Protein AF-A0A9N9HU18-F1 (afdb_monomer_lite)

Foldseek 3Di:
DPPFDFFDDDDVVVVVVVVLCVVLVADAEEDEAQELVRLVVQLLVCLVLLAHHHYDYDLVSLLSQLPVVDDCVVPVSSVVSVVVVVVSRRVCRRVSVNTPVSSSVSVVVVCVVPVDYDDDDDDDDDDPPVVVVVD

InterPro domains:
  IPR000771 Fructose-bisphosphate aldolase, class-II [PF01116] (13-135)
  IPR006411 Fructose-bisphosphate aldolase, class II, yeast/E. coli subtype [PTHR30559] (6-135)
  IPR013785 Aldolase-type TIM barrel [G3DSA:3.20.20.70] (3-135)

Sequence (135 aa):
NFKKSTGVITGDNVRKLFQYAHEHSFAIPAVNVSSSSTINAALEAARDIKAPLIIQLSQGGSQFYAGKGLSNEGQRASIIGAISAAHHVRHVAKEYGMYFDGMLEADEEYFVQHGEPFVQLDLSEESKDENIAIC

Secondary structure (DSSP, 8-state):
-----BS---THHHHHHHHHHHHTT----EEE--SHHHHHHHHHHHHHTT---EEE--HHHHHHHH-TTS--GGGHHHHHHHHHHHHHHHHHTTTTT-BHHHHHHHHHHHHHHHSS--------SS-HHHHHHH-

Organism: NCBI:txid144679

pLDDT: mean 74.67, std 19.62, range [28.94, 97.62]

Radius of gyration: 16.85 Å; chains: 1; bounding box: 27×47×41 Å

Structure (mmCIF, N/CA/C/O backbone):
data_AF-A0A9N9HU18-F1
#
_entry.id   AF-A0A9N9HU18-F1
#
loop_
_atom_site.group_PDB
_atom_site.id
_atom_site.type_symbol
_atom_site.label_atom_id
_atom_site.label_alt_id
_atom_site.label_comp_id
_atom_site.label_asym_id
_atom_site.label_entity_id
_atom_site.label_seq_id
_atom_site.pdbx_PDB_ins_code
_atom_site.Cartn_x
_atom_site.Cartn_y
_atom_site.Cartn_z
_atom_site.occupancy
_atom_site.B_iso_or_equiv
_atom_site.auth_seq_id
_atom_site.auth_comp_id
_atom_site.auth_asym_id
_atom_site.auth_atom_id
_atom_site.pdbx_PDB_model_num
ATOM 1 N N . ASN A 1 1 ? -14.293 -19.500 -8.996 1.00 30.75 1 ASN A N 1
ATOM 2 C CA . ASN A 1 1 ? -14.427 -18.410 -9.989 1.00 30.75 1 ASN A CA 1
ATOM 3 C C . ASN A 1 1 ? -14.214 -17.064 -9.326 1.00 30.75 1 ASN A C 1
ATOM 5 O O . ASN A 1 1 ? -15.166 -16.425 -8.884 1.00 30.75 1 ASN A O 1
ATOM 9 N N . PHE A 1 2 ? -12.951 -16.665 -9.204 1.00 45.00 2 PHE A N 1
ATOM 10 C CA . PHE A 1 2 ? -12.583 -15.309 -8.831 1.00 45.00 2 PHE A CA 1
ATOM 11 C C . PHE A 1 2 ? -13.030 -14.363 -9.951 1.00 45.00 2 PHE A C 1
ATOM 13 O O . PHE A 1 2 ? -12.846 -14.628 -11.136 1.00 45.00 2 PHE A O 1
ATOM 20 N N . LYS A 1 3 ? -13.741 -13.296 -9.593 1.00 40.78 3 LYS A N 1
ATOM 21 C CA . LYS A 1 3 ? -14.153 -12.277 -10.554 1.00 40.78 3 LYS A CA 1
ATOM 22 C C . LYS A 1 3 ? -12.969 -11.331 -10.695 1.00 40.78 3 LYS A C 1
ATOM 24 O O . LYS A 1 3 ? -12.848 -10.460 -9.845 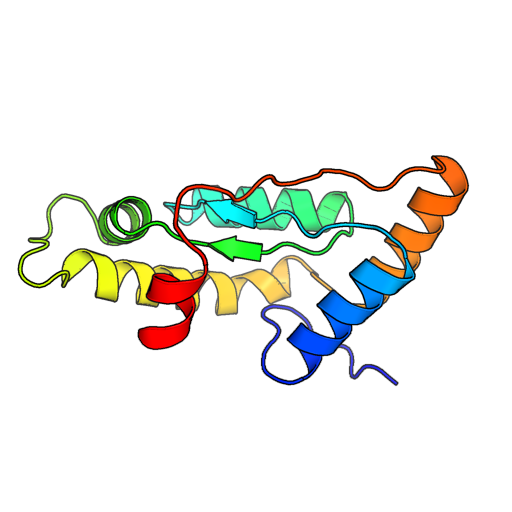1.00 40.78 3 LYS A O 1
ATOM 29 N N . LYS A 1 4 ? -12.126 -11.550 -11.712 1.00 50.06 4 LYS A N 1
ATOM 30 C CA . LYS A 1 4 ? -10.980 -10.737 -12.170 1.00 50.06 4 LYS A CA 1
ATOM 31 C C . LYS A 1 4 ? -11.013 -9.294 -11.630 1.00 50.06 4 LYS A C 1
ATOM 33 O O . LYS A 1 4 ? -11.525 -8.387 -12.286 1.00 50.06 4 LYS A O 1
ATOM 38 N N . SER A 1 5 ? -10.557 -9.088 -10.393 1.00 53.56 5 SER A N 1
ATOM 39 C CA . SER A 1 5 ? -10.641 -7.794 -9.714 1.00 53.56 5 SER A CA 1
ATOM 40 C C . SER A 1 5 ? -9.281 -7.132 -9.805 1.00 53.56 5 SER A C 1
ATOM 42 O O . SER A 1 5 ? -8.349 -7.546 -9.123 1.00 53.56 5 SER A O 1
ATOM 44 N N . THR A 1 6 ? -9.164 -6.143 -10.686 1.00 63.78 6 THR A N 1
ATOM 45 C CA . THR A 1 6 ? -7.956 -5.333 -10.823 1.00 63.78 6 THR A CA 1
ATOM 46 C C . THR A 1 6 ? -7.922 -4.213 -9.797 1.00 63.78 6 THR A C 1
ATOM 48 O O . THR A 1 6 ? -8.928 -3.537 -9.548 1.00 63.78 6 THR A O 1
ATOM 51 N N . GLY A 1 7 ? -6.734 -3.978 -9.244 1.00 75.06 7 GLY A N 1
ATOM 52 C CA . GLY A 1 7 ? -6.482 -2.908 -8.285 1.00 75.06 7 GLY A CA 1
ATOM 53 C C . GLY A 1 7 ? -6.844 -3.285 -6.847 1.00 75.06 7 GLY A C 1
ATOM 54 O O . GLY A 1 7 ? -6.646 -4.416 -6.419 1.00 75.06 7 GLY A O 1
ATOM 55 N N . VAL A 1 8 ? -7.335 -2.312 -6.073 1.00 79.00 8 VAL A N 1
ATOM 56 C CA . VAL A 1 8 ? -7.563 -2.485 -4.629 1.00 79.00 8 VAL A CA 1
ATOM 57 C C . VAL A 1 8 ? -8.644 -3.532 -4.358 1.00 79.00 8 VAL A C 1
ATOM 59 O O . VAL A 1 8 ? -9.797 -3.363 -4.761 1.00 79.00 8 VAL A O 1
ATOM 62 N N . ILE A 1 9 ? -8.272 -4.581 -3.624 1.00 79.38 9 ILE A N 1
ATOM 63 C CA . ILE A 1 9 ? -9.192 -5.616 -3.150 1.00 79.38 9 ILE A CA 1
ATOM 64 C C . ILE A 1 9 ? -9.844 -5.206 -1.824 1.00 79.38 9 ILE A C 1
ATOM 66 O O . ILE A 1 9 ? -9.232 -4.551 -0.984 1.00 79.38 9 ILE A O 1
ATOM 70 N N . THR A 1 10 ? -11.105 -5.590 -1.633 1.00 73.75 10 THR A N 1
ATOM 71 C CA . THR A 1 10 ? -11.881 -5.301 -0.420 1.00 73.75 10 THR A CA 1
ATOM 72 C C . THR A 1 10 ? -12.784 -6.483 -0.055 1.00 73.75 10 THR A C 1
ATOM 74 O O . THR A 1 10 ? -13.007 -7.387 -0.867 1.00 73.75 10 THR A O 1
ATOM 77 N N . GLY A 1 11 ? -13.307 -6.484 1.175 1.00 76.19 11 GLY A N 1
ATOM 78 C CA . GLY A 1 11 ? -14.278 -7.479 1.642 1.00 76.19 11 GLY A CA 1
ATOM 79 C C . GLY A 1 11 ? -13.740 -8.911 1.593 1.00 76.19 11 GLY A C 1
ATOM 80 O O . GLY A 1 11 ? -12.603 -9.174 1.981 1.00 76.19 11 GLY A O 1
ATOM 81 N N . ASP A 1 12 ? -14.551 -9.842 1.089 1.00 76.62 12 ASP A N 1
ATOM 82 C CA . ASP A 1 12 ? -14.220 -11.274 1.080 1.00 76.62 12 ASP A CA 1
ATOM 83 C C . ASP A 1 12 ? -13.000 -11.628 0.226 1.00 76.62 12 ASP A C 1
ATOM 85 O O . ASP A 1 12 ? -12.360 -12.648 0.470 1.00 76.62 12 ASP A O 1
ATOM 89 N N . ASN A 1 13 ? -12.632 -10.791 -0.748 1.00 71.00 13 ASN A N 1
ATOM 90 C CA . ASN A 1 13 ? -11.438 -11.033 -1.558 1.00 71.00 13 ASN A CA 1
ATOM 91 C C . ASN A 1 13 ? -10.144 -10.908 -0.737 1.00 71.00 13 ASN A C 1
ATOM 93 O O . ASN A 1 13 ? -9.181 -11.602 -1.039 1.00 71.00 13 ASN A O 1
ATOM 97 N N . VAL A 1 14 ? -10.135 -10.103 0.334 1.00 76.31 14 VAL A N 1
ATOM 98 C CA . VAL A 1 14 ? -8.994 -10.021 1.264 1.00 76.31 14 VAL A CA 1
ATOM 99 C C . VAL A 1 14 ? -8.824 -11.337 2.021 1.00 76.31 14 VAL A C 1
ATOM 101 O O . VAL A 1 14 ? -7.724 -11.875 2.096 1.00 76.31 14 VAL A O 1
ATOM 104 N N . ARG A 1 15 ? -9.926 -11.904 2.530 1.00 77.94 15 ARG A N 1
ATOM 105 C CA . ARG A 1 15 ? -9.899 -13.197 3.233 1.00 77.94 15 ARG A CA 1
ATOM 106 C C . AR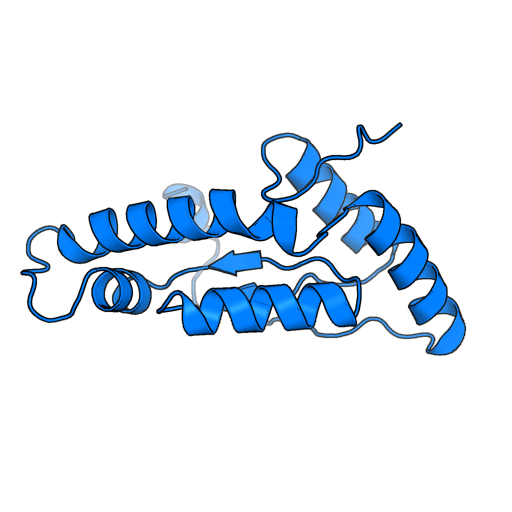G A 1 15 ? -9.429 -14.323 2.321 1.00 77.94 15 ARG A C 1
ATOM 108 O O . ARG A 1 15 ? -8.618 -15.135 2.741 1.00 77.94 15 ARG A O 1
ATOM 115 N N . LYS A 1 16 ? -9.902 -14.341 1.071 1.00 80.50 16 LYS A N 1
ATOM 116 C CA . LYS A 1 16 ? -9.473 -15.333 0.076 1.00 80.50 16 LYS A CA 1
ATOM 117 C C . LYS A 1 16 ? -7.985 -15.228 -0.243 1.00 80.50 16 LYS A C 1
ATOM 119 O O . LYS A 1 16 ? -7.343 -16.261 -0.355 1.00 80.50 16 LYS A O 1
ATOM 124 N N . LEU A 1 17 ? -7.442 -14.012 -0.357 1.00 80.69 17 LEU A N 1
ATOM 125 C CA . LEU A 1 17 ? -6.003 -13.806 -0.538 1.00 80.69 17 LEU A CA 1
ATOM 126 C C . LEU A 1 17 ? -5.208 -14.387 0.639 1.00 80.69 17 LEU A C 1
ATOM 128 O O . LEU A 1 17 ? -4.274 -15.146 0.416 1.00 80.69 17 LEU A O 1
ATOM 132 N N . PHE A 1 18 ? -5.597 -14.083 1.880 1.00 84.88 18 PHE A N 1
ATOM 133 C CA . PHE A 1 18 ? -4.909 -14.633 3.052 1.00 84.88 18 PHE A CA 1
ATOM 134 C C . PHE A 1 18 ? -5.041 -16.150 3.168 1.00 84.88 18 PHE A C 1
ATOM 136 O O . PHE A 1 18 ? -4.085 -16.820 3.544 1.00 84.88 18 PHE A O 1
ATOM 143 N N . GLN A 1 19 ? -6.205 -16.698 2.824 1.00 86.31 19 GLN A N 1
ATOM 144 C CA . GLN A 1 19 ? -6.406 -18.140 2.813 1.00 86.31 19 GLN A CA 1
ATOM 145 C C . GLN A 1 19 ? -5.529 -18.820 1.756 1.00 86.31 19 GLN A C 1
ATOM 147 O O . GLN A 1 19 ? -4.865 -19.801 2.069 1.00 86.31 19 GLN A O 1
ATOM 152 N N . TYR A 1 20 ? -5.467 -18.267 0.544 1.00 81.50 20 TYR A N 1
ATOM 153 C CA . TYR A 1 20 ? -4.595 -18.780 -0.508 1.00 81.50 20 TYR A CA 1
ATOM 154 C C . TYR A 1 20 ? -3.117 -18.713 -0.100 1.00 81.50 20 TYR A C 1
ATOM 156 O O . TYR A 1 20 ? -2.397 -19.693 -0.277 1.00 81.50 20 TYR A O 1
ATOM 164 N N . ALA A 1 21 ? -2.690 -17.600 0.510 1.00 84.75 21 ALA A N 1
ATOM 165 C CA . ALA A 1 21 ? -1.338 -17.428 1.041 1.00 84.75 21 ALA A CA 1
ATOM 166 C C . ALA A 1 21 ? -0.988 -18.486 2.095 1.00 84.75 21 ALA A C 1
ATOM 168 O O . ALA A 1 21 ? 0.079 -19.091 2.041 1.00 84.75 21 ALA A O 1
ATOM 169 N N . HIS A 1 22 ? -1.924 -18.785 2.997 1.00 84.50 22 HIS A N 1
ATOM 170 C CA . HIS A 1 22 ? -1.770 -19.856 3.976 1.00 84.50 22 HIS A CA 1
ATOM 171 C C . HIS A 1 22 ? -1.698 -21.248 3.323 1.00 84.50 22 HIS A C 1
ATOM 173 O O . HIS A 1 22 ? -0.844 -22.051 3.687 1.00 84.50 22 HIS A O 1
ATOM 179 N N . GLU A 1 23 ? -2.571 -21.545 2.355 1.00 86.25 23 GLU A N 1
ATOM 180 C CA . GLU A 1 23 ? -2.604 -22.834 1.643 1.00 86.25 23 GLU A CA 1
ATOM 181 C C . GLU A 1 23 ? -1.321 -23.096 0.835 1.00 86.25 23 GLU A C 1
ATOM 183 O O . GLU A 1 23 ? -0.842 -24.228 0.807 1.00 86.25 23 GLU A O 1
ATOM 188 N N . HIS A 1 24 ? -0.727 -22.051 0.252 1.00 83.44 24 HIS A N 1
ATOM 189 C CA . HIS A 1 24 ? 0.493 -22.128 -0.565 1.00 83.44 24 HIS A CA 1
ATOM 190 C C . HIS A 1 24 ? 1.759 -21.706 0.202 1.00 83.44 24 HIS A C 1
ATOM 192 O O . HIS A 1 24 ? 2.838 -21.598 -0.371 1.00 83.44 24 HIS A O 1
ATOM 198 N N . SER A 1 25 ? 1.642 -21.523 1.522 1.00 87.12 25 SER A N 1
ATOM 199 C CA . SER A 1 25 ? 2.742 -21.241 2.454 1.00 87.12 25 SER A CA 1
ATOM 200 C C . SER A 1 25 ? 3.566 -19.978 2.170 1.00 87.12 25 SER A C 1
ATOM 202 O O . SER A 1 25 ? 4.711 -19.912 2.604 1.00 87.12 25 SER A O 1
ATOM 204 N N . PHE A 1 26 ? 3.011 -18.955 1.516 1.00 81.44 26 PHE A N 1
ATOM 205 C CA . PHE A 1 26 ? 3.697 -17.673 1.304 1.00 81.44 26 PHE A CA 1
ATOM 206 C C . PHE A 1 26 ? 3.116 -16.543 2.158 1.00 81.44 26 PHE A C 1
ATOM 208 O O . PHE A 1 26 ? 2.008 -16.636 2.687 1.00 81.44 26 PHE A O 1
ATOM 215 N N . ALA A 1 27 ? 3.866 -15.446 2.285 1.00 85.62 27 ALA A N 1
ATOM 216 C CA . ALA A 1 27 ? 3.393 -14.229 2.933 1.00 85.62 27 ALA A CA 1
ATOM 217 C C . ALA A 1 27 ? 3.301 -13.064 1.946 1.00 85.62 27 ALA A C 1
ATOM 219 O O . ALA A 1 27 ? 3.940 -13.038 0.898 1.00 85.62 27 ALA A O 1
ATOM 220 N N . ILE A 1 28 ? 2.487 -12.073 2.302 1.00 86.12 28 ILE A N 1
ATOM 221 C CA . ILE A 1 28 ? 2.247 -10.898 1.467 1.00 86.12 28 ILE A CA 1
ATOM 222 C C . ILE A 1 28 ? 3.051 -9.732 2.051 1.00 86.12 28 ILE A C 1
ATOM 224 O O . ILE A 1 28 ? 2.807 -9.359 3.203 1.00 86.12 28 ILE A O 1
ATOM 228 N N . PRO A 1 29 ? 3.986 -9.128 1.298 1.00 88.12 29 PRO A N 1
ATOM 229 C CA . PRO A 1 29 ? 4.773 -8.009 1.795 1.00 88.12 29 PRO A CA 1
ATOM 230 C C . PRO A 1 29 ? 3.883 -6.800 2.105 1.00 88.12 29 PRO A C 1
ATOM 232 O O . PRO A 1 29 ? 3.020 -6.420 1.309 1.00 88.12 29 PRO A O 1
ATOM 235 N N . ALA A 1 30 ? 4.134 -6.165 3.252 1.00 90.12 30 ALA A N 1
ATOM 236 C CA . ALA A 1 30 ? 3.501 -4.916 3.660 1.00 90.12 30 ALA A CA 1
ATOM 237 C C . ALA A 1 30 ? 4.514 -3.766 3.607 1.00 90.12 30 ALA A C 1
ATOM 239 O O . ALA A 1 30 ? 5.454 -3.707 4.399 1.00 90.12 30 ALA A O 1
ATOM 240 N N . VAL A 1 31 ? 4.335 -2.845 2.658 1.00 91.94 31 VAL A N 1
ATOM 241 C CA . VAL A 1 31 ? 5.284 -1.756 2.395 1.00 91.94 31 VAL A CA 1
ATOM 242 C C . VAL A 1 31 ? 4.734 -0.439 2.927 1.00 91.94 31 VAL A C 1
ATOM 244 O O . VAL A 1 31 ? 3.660 0.017 2.526 1.00 91.94 31 VAL A O 1
ATOM 247 N N . ASN A 1 32 ? 5.506 0.193 3.816 1.00 93.88 32 ASN A N 1
ATOM 248 C CA . ASN A 1 32 ? 5.250 1.555 4.270 1.00 93.88 32 ASN A CA 1
ATOM 249 C C . ASN A 1 32 ? 5.539 2.556 3.144 1.00 93.88 32 ASN A C 1
ATOM 251 O O . ASN A 1 32 ? 6.661 2.624 2.643 1.00 93.88 32 ASN A O 1
ATOM 255 N N . VAL A 1 33 ? 4.551 3.378 2.795 1.00 93.12 33 VAL A N 1
ATOM 256 C CA . VAL A 1 33 ? 4.677 4.432 1.776 1.00 93.12 33 VAL A CA 1
ATOM 257 C C . VAL A 1 33 ? 4.433 5.820 2.365 1.00 93.12 33 VAL A C 1
ATOM 259 O O . VAL A 1 33 ? 3.771 5.983 3.391 1.00 93.12 33 VAL A O 1
ATOM 262 N N . SER A 1 34 ? 4.971 6.842 1.701 1.00 93.94 34 SER A N 1
ATOM 263 C CA . SER A 1 34 ? 4.866 8.242 2.143 1.00 93.94 34 SER A CA 1
ATOM 264 C C . SER A 1 34 ? 4.623 9.236 1.007 1.00 93.94 34 SER A C 1
ATOM 266 O O . SER A 1 34 ? 4.288 10.386 1.256 1.00 93.94 34 SER A O 1
ATOM 268 N N . SER A 1 35 ? 4.739 8.814 -0.250 1.00 97.00 35 SER A N 1
ATOM 269 C CA . SER A 1 35 ? 4.540 9.656 -1.431 1.00 97.00 35 SER A CA 1
ATOM 270 C C . SER A 1 35 ? 3.964 8.855 -2.597 1.00 97.00 35 SER A C 1
ATOM 272 O O . SER A 1 35 ? 4.045 7.622 -2.616 1.00 97.00 35 SER A O 1
ATOM 274 N N . SER A 1 36 ? 3.431 9.549 -3.602 1.00 96.44 36 SER A N 1
ATOM 275 C CA . SER A 1 36 ? 3.011 8.923 -4.861 1.00 96.44 36 SER A CA 1
ATOM 276 C C . SER A 1 36 ? 4.157 8.153 -5.523 1.00 96.44 36 SER A C 1
ATOM 278 O O . SER A 1 36 ? 3.939 7.059 -6.028 1.00 96.44 36 SER A O 1
ATOM 280 N N . SER A 1 37 ? 5.387 8.669 -5.442 1.00 97.62 37 SER A N 1
ATOM 281 C CA . SER A 1 37 ? 6.589 8.000 -5.956 1.00 97.62 37 SER A CA 1
ATOM 282 C C . SER A 1 37 ? 6.829 6.646 -5.278 1.00 97.62 37 SER A C 1
ATOM 284 O O . SER A 1 37 ? 6.953 5.628 -5.952 1.00 97.62 37 SER A O 1
ATOM 286 N N . THR A 1 38 ? 6.792 6.598 -3.941 1.00 96.25 38 THR A N 1
ATOM 287 C CA . THR A 1 38 ? 6.966 5.338 -3.192 1.00 96.25 38 THR A CA 1
ATOM 288 C C . THR A 1 38 ? 5.818 4.349 -3.410 1.00 96.25 38 THR A C 1
ATOM 290 O O . THR A 1 38 ? 6.056 3.147 -3.421 1.00 96.25 38 THR A O 1
ATOM 293 N N . ILE A 1 39 ? 4.586 4.835 -3.620 1.00 93.75 39 ILE A N 1
ATOM 294 C CA . ILE A 1 39 ? 3.447 3.980 -3.990 1.00 93.75 39 ILE A CA 1
ATOM 295 C C . ILE A 1 39 ? 3.690 3.350 -5.357 1.00 93.75 39 ILE A C 1
ATOM 297 O O . ILE A 1 39 ? 3.578 2.139 -5.508 1.00 93.75 39 ILE A O 1
ATOM 301 N N . ASN A 1 40 ? 4.037 4.174 -6.342 1.00 94.69 40 ASN A N 1
ATOM 302 C CA . ASN A 1 40 ? 4.263 3.739 -7.711 1.00 94.69 40 ASN A CA 1
ATOM 303 C C . ASN A 1 40 ? 5.403 2.720 -7.794 1.00 94.69 40 ASN A C 1
ATOM 305 O O . ASN A 1 40 ? 5.249 1.708 -8.465 1.00 94.69 40 ASN A O 1
ATOM 309 N N . ALA A 1 41 ? 6.498 2.946 -7.062 1.00 95.31 41 ALA A N 1
ATOM 310 C CA . ALA A 1 41 ? 7.617 2.011 -6.987 1.00 95.31 41 ALA A CA 1
ATOM 311 C C . ALA A 1 41 ? 7.207 0.658 -6.382 1.00 95.31 41 ALA A C 1
ATOM 313 O O . ALA A 1 41 ? 7.592 -0.389 -6.894 1.00 95.31 41 ALA A O 1
ATOM 314 N N . ALA A 1 42 ? 6.398 0.665 -5.318 1.00 92.44 42 ALA A N 1
ATOM 315 C CA . ALA A 1 42 ? 5.912 -0.569 -4.710 1.00 92.44 42 ALA A CA 1
ATOM 316 C C . ALA A 1 42 ? 4.972 -1.337 -5.660 1.00 92.44 42 ALA A C 1
ATOM 318 O O . ALA A 1 42 ? 5.123 -2.545 -5.828 1.00 92.44 42 ALA A O 1
ATOM 319 N N . LEU A 1 43 ? 4.043 -0.637 -6.323 1.00 88.12 43 LEU A N 1
ATOM 320 C CA . LEU A 1 43 ? 3.134 -1.235 -7.309 1.00 88.12 43 LEU A CA 1
ATOM 321 C C . LEU A 1 43 ? 3.880 -1.784 -8.532 1.00 88.12 43 LEU A C 1
ATOM 323 O O . LEU A 1 43 ? 3.527 -2.846 -9.036 1.00 88.12 43 LEU A O 1
ATOM 327 N N . GLU A 1 44 ? 4.909 -1.078 -8.998 1.00 90.81 44 GLU A N 1
ATOM 328 C CA . GLU A 1 44 ? 5.783 -1.523 -10.083 1.00 90.81 44 GLU A CA 1
ATOM 329 C C . GLU A 1 44 ? 6.525 -2.806 -9.717 1.00 90.81 44 GLU A C 1
ATOM 331 O O . GLU A 1 44 ? 6.440 -3.785 -10.454 1.00 90.81 44 GLU A O 1
ATOM 336 N N . ALA A 1 45 ? 7.168 -2.837 -8.548 1.00 90.12 45 ALA A N 1
ATOM 337 C CA . ALA A 1 45 ? 7.862 -4.028 -8.076 1.00 90.12 45 ALA A CA 1
ATOM 338 C C . ALA A 1 45 ? 6.908 -5.227 -7.979 1.00 90.12 45 ALA A C 1
ATOM 340 O O . ALA A 1 45 ? 7.223 -6.303 -8.477 1.00 90.12 45 ALA A O 1
ATOM 341 N N . ALA A 1 46 ? 5.718 -5.026 -7.403 1.00 86.44 46 ALA A N 1
ATOM 342 C CA . ALA A 1 46 ? 4.711 -6.072 -7.253 1.00 86.44 46 ALA A CA 1
ATOM 343 C C . ALA A 1 46 ? 4.158 -6.577 -8.599 1.00 86.44 46 ALA A C 1
ATOM 345 O O . ALA A 1 46 ? 3.906 -7.772 -8.753 1.00 86.44 46 ALA A O 1
ATOM 346 N N . ARG A 1 47 ? 4.003 -5.688 -9.591 1.00 84.88 47 ARG A N 1
ATOM 347 C CA . ARG A 1 47 ? 3.665 -6.059 -10.973 1.00 84.88 47 ARG A CA 1
ATOM 348 C C . ARG A 1 47 ? 4.754 -6.937 -11.583 1.00 84.88 47 ARG A C 1
ATOM 350 O O . ARG A 1 47 ? 4.431 -7.971 -12.160 1.00 84.88 47 ARG A O 1
ATOM 357 N N . ASP A 1 48 ? 6.012 -6.522 -11.478 1.00 85.56 48 ASP A N 1
ATOM 358 C CA . ASP A 1 48 ? 7.132 -7.177 -12.162 1.00 85.56 48 ASP A CA 1
ATOM 359 C C . ASP A 1 48 ? 7.376 -8.594 -11.640 1.00 85.56 48 ASP A C 1
ATOM 361 O O . ASP A 1 48 ? 7.641 -9.503 -12.425 1.00 85.56 48 ASP A O 1
ATOM 365 N N . ILE A 1 49 ? 7.203 -8.799 -10.332 1.00 83.06 49 ILE A N 1
ATOM 366 C CA . ILE A 1 49 ? 7.283 -10.126 -9.702 1.00 83.06 49 ILE A CA 1
ATOM 367 C C . ILE A 1 49 ? 5.949 -10.882 -9.719 1.00 83.06 49 ILE A C 1
ATOM 369 O O . ILE A 1 49 ? 5.885 -12.008 -9.240 1.00 83.06 49 ILE A O 1
ATOM 373 N N . LYS A 1 50 ? 4.880 -10.263 -10.238 1.00 81.62 50 LYS A N 1
ATOM 374 C CA . LYS A 1 50 ? 3.517 -10.807 -10.273 1.00 81.62 50 LYS A CA 1
ATOM 375 C C . LYS A 1 50 ? 3.031 -11.323 -8.903 1.00 81.62 50 LYS A C 1
ATOM 377 O O . LYS A 1 50 ? 2.350 -12.339 -8.848 1.00 81.62 50 LYS A O 1
ATOM 382 N N . ALA A 1 51 ? 3.319 -10.609 -7.810 1.00 82.50 51 ALA A N 1
ATOM 383 C CA . ALA A 1 51 ? 2.995 -11.046 -6.441 1.00 82.50 51 ALA A CA 1
ATOM 384 C C . ALA A 1 51 ? 2.156 -10.017 -5.660 1.00 82.50 51 ALA A C 1
ATOM 386 O O . ALA A 1 51 ? 2.279 -8.808 -5.895 1.00 82.50 51 ALA A O 1
ATOM 387 N N . PRO A 1 52 ? 1.243 -10.462 -4.768 1.00 85.50 52 PRO A N 1
ATOM 388 C CA . PRO A 1 52 ? 0.353 -9.569 -4.027 1.00 85.50 52 PRO A CA 1
ATOM 389 C C . PRO A 1 52 ? 1.139 -8.609 -3.131 1.00 85.50 52 PRO A C 1
ATOM 391 O O . PRO A 1 52 ? 2.219 -8.928 -2.648 1.00 85.50 52 PRO A O 1
ATOM 394 N N . LEU A 1 53 ? 0.574 -7.426 -2.886 1.00 89.06 53 LEU A N 1
ATOM 395 C CA . LEU A 1 53 ? 1.210 -6.372 -2.100 1.00 89.06 53 LEU A CA 1
ATOM 396 C C . LEU A 1 53 ? 0.194 -5.701 -1.176 1.00 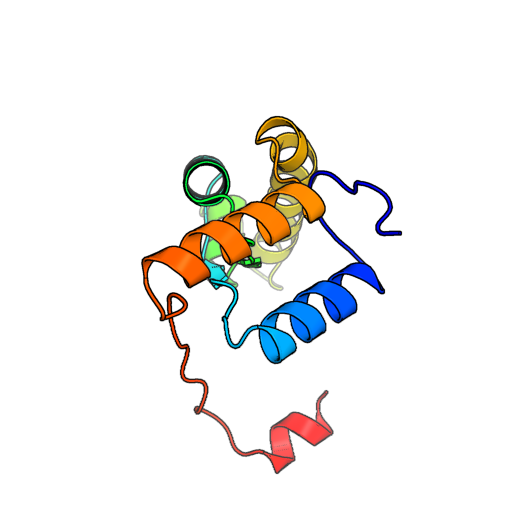89.06 53 LEU A C 1
ATOM 398 O O . LEU A 1 53 ? -0.902 -5.333 -1.605 1.00 89.06 53 LEU A O 1
ATOM 402 N N . ILE A 1 54 ? 0.597 -5.463 0.071 1.00 91.19 54 ILE A N 1
ATOM 403 C CA . ILE A 1 54 ? -0.103 -4.579 1.002 1.00 91.19 54 ILE A CA 1
ATOM 404 C C . ILE A 1 54 ? 0.616 -3.227 1.008 1.00 91.19 54 ILE A C 1
ATOM 406 O O . ILE A 1 54 ? 1.784 -3.123 1.375 1.00 91.19 54 ILE A O 1
ATOM 410 N N . ILE A 1 55 ? -0.096 -2.169 0.619 1.00 89.81 55 ILE A N 1
ATOM 411 C CA . ILE A 1 55 ? 0.362 -0.790 0.813 1.00 89.81 55 ILE A CA 1
ATOM 412 C C . ILE A 1 55 ? -0.203 -0.278 2.128 1.00 89.81 55 ILE A C 1
ATOM 414 O O . ILE A 1 55 ? -1.419 -0.255 2.320 1.00 89.81 55 ILE A O 1
ATOM 418 N N . GLN A 1 56 ? 0.682 0.180 3.005 1.00 90.94 56 GLN A N 1
ATOM 419 C CA . GLN A 1 56 ? 0.314 0.752 4.291 1.00 90.94 56 GLN A CA 1
ATOM 420 C C . GLN A 1 56 ? 0.993 2.102 4.500 1.00 90.94 56 GLN A C 1
ATOM 422 O O . GLN A 1 56 ? 2.069 2.379 3.971 1.00 90.94 56 GLN A O 1
ATOM 427 N N . LEU A 1 57 ? 0.346 2.969 5.271 1.00 88.25 57 LEU A N 1
ATOM 428 C CA . LEU A 1 57 ? 0.926 4.232 5.700 1.00 88.25 57 LEU A CA 1
ATOM 429 C C . LEU A 1 57 ? 1.036 4.223 7.216 1.00 88.25 57 LEU A C 1
ATOM 431 O O . LEU A 1 57 ? 0.064 3.943 7.913 1.00 88.25 57 LEU A O 1
ATOM 435 N N . SER A 1 58 ? 2.205 4.597 7.729 1.00 93.88 58 SER A N 1
ATOM 436 C CA . SER A 1 58 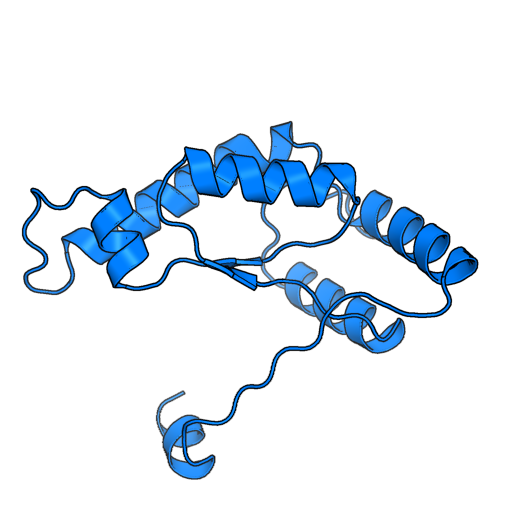? 2.324 4.956 9.138 1.00 93.88 58 SER A CA 1
ATOM 437 C C . SER A 1 58 ? 1.655 6.309 9.395 1.00 93.88 58 SER A C 1
ATOM 439 O O . SER A 1 58 ? 1.368 7.069 8.463 1.00 93.88 58 SER A O 1
ATOM 441 N N . GLN A 1 59 ? 1.442 6.659 10.664 1.00 89.38 59 GLN A N 1
ATOM 442 C CA . GLN A 1 59 ? 0.928 7.982 11.033 1.00 89.38 59 GLN A CA 1
ATOM 443 C C . GLN A 1 59 ? 1.831 9.099 10.469 1.00 89.38 59 GLN A C 1
ATOM 445 O O . GLN A 1 59 ? 1.354 10.000 9.776 1.00 89.38 59 GLN A O 1
ATOM 450 N N . GLY A 1 60 ? 3.150 8.978 10.652 1.00 92.06 60 GLY A N 1
ATOM 451 C CA . GLY A 1 60 ? 4.127 9.915 10.092 1.00 92.06 60 GLY A CA 1
ATOM 452 C C . GLY A 1 60 ? 4.200 9.889 8.560 1.00 92.06 60 GLY A C 1
ATOM 453 O O . GLY A 1 60 ? 4.332 10.942 7.939 1.00 92.06 60 GLY A O 1
ATOM 454 N N . GLY A 1 61 ? 4.066 8.713 7.935 1.00 92.50 61 GLY A N 1
ATOM 455 C CA . GLY A 1 61 ? 4.007 8.571 6.476 1.00 92.50 61 GLY A CA 1
ATOM 456 C C . GLY A 1 61 ? 2.776 9.252 5.880 1.00 92.50 61 GLY A C 1
ATOM 457 O O . GLY A 1 61 ? 2.880 9.948 4.873 1.00 92.50 61 GLY A O 1
ATOM 458 N N . SER A 1 62 ? 1.635 9.146 6.560 1.00 90.19 62 SER A N 1
ATOM 459 C CA . SER A 1 62 ? 0.392 9.816 6.180 1.00 90.19 62 SER A CA 1
ATOM 460 C C . SER A 1 62 ? 0.522 11.334 6.298 1.00 90.19 62 SER A C 1
ATOM 462 O O . SER A 1 62 ? 0.197 12.056 5.358 1.00 90.19 62 SER A O 1
ATOM 464 N N . GLN A 1 63 ? 1.079 11.841 7.403 1.00 96.25 63 GLN A N 1
ATOM 465 C CA . GLN A 1 63 ? 1.364 13.272 7.542 1.00 96.25 63 GLN A CA 1
ATOM 466 C C . GLN A 1 63 ? 2.333 13.764 6.456 1.00 96.25 63 GLN A C 1
ATOM 468 O O . GLN A 1 63 ? 2.145 14.846 5.900 1.00 96.25 63 GLN A O 1
ATOM 473 N N . PHE A 1 64 ? 3.367 12.980 6.140 1.00 97.44 64 PHE A N 1
ATOM 474 C CA . PHE A 1 64 ? 4.312 13.318 5.079 1.00 97.44 64 PHE A CA 1
ATOM 475 C C . PHE A 1 64 ? 3.614 13.418 3.720 1.00 97.44 64 PHE A C 1
ATOM 477 O O . PHE A 1 64 ? 3.856 14.383 2.998 1.00 97.44 64 PHE A O 1
ATOM 484 N N . TYR A 1 65 ? 2.702 12.489 3.419 1.00 94.19 65 TYR A N 1
ATOM 485 C CA . TYR A 1 65 ? 1.917 12.485 2.184 1.00 94.19 65 TYR A CA 1
ATOM 486 C C . TYR A 1 65 ? 1.039 13.736 2.046 1.00 94.19 65 TYR A C 1
ATOM 488 O O . TYR A 1 65 ? 0.922 14.300 0.960 1.00 94.19 65 TYR A O 1
ATOM 496 N N . ALA A 1 66 ? 0.435 14.197 3.147 1.00 93.88 66 ALA A N 1
ATOM 497 C CA . ALA A 1 66 ? -0.324 15.450 3.172 1.00 93.88 66 ALA A CA 1
ATOM 498 C C . ALA A 1 66 ? 0.563 16.698 3.031 1.00 93.88 66 ALA A C 1
ATOM 500 O O . ALA A 1 66 ? 0.111 17.731 2.540 1.00 93.88 66 ALA A O 1
ATOM 501 N N . GLY A 1 67 ? 1.817 16.598 3.472 1.00 95.88 67 GLY A N 1
ATOM 502 C CA . GLY A 1 67 ? 2.800 17.671 3.492 1.00 95.88 67 GLY A CA 1
ATOM 503 C C . GLY A 1 67 ? 3.085 18.163 4.912 1.00 95.88 67 GLY A C 1
ATOM 504 O O . GLY A 1 67 ? 2.187 18.563 5.652 1.00 95.88 67 GLY A O 1
ATOM 505 N N . LYS A 1 68 ? 4.375 18.217 5.278 1.00 93.94 68 LYS A N 1
ATOM 506 C CA . LYS A 1 68 ? 4.832 18.650 6.615 1.00 93.94 68 LYS A CA 1
ATOM 507 C C . LYS A 1 68 ? 4.505 20.109 6.970 1.00 93.94 68 LYS A C 1
ATOM 509 O O . LYS A 1 68 ? 4.651 20.485 8.126 1.00 93.94 68 LYS A O 1
ATOM 514 N N . GLY A 1 69 ? 4.076 20.919 6.001 1.00 96.31 69 GLY A N 1
ATOM 515 C CA . GLY A 1 69 ? 3.611 22.288 6.240 1.00 96.31 69 GLY A CA 1
ATOM 516 C C . GLY A 1 69 ? 2.213 22.377 6.864 1.00 96.31 69 GLY A C 1
ATOM 517 O O . GLY A 1 69 ? 1.817 23.453 7.301 1.00 96.31 69 GLY A O 1
ATOM 518 N N . LEU A 1 70 ? 1.455 21.276 6.910 1.00 94.25 70 LEU A N 1
ATOM 519 C CA . LEU A 1 70 ? 0.125 21.237 7.516 1.00 94.25 70 LEU A CA 1
ATOM 520 C C . LEU A 1 70 ? 0.208 20.885 9.006 1.00 94.25 70 LEU A C 1
ATOM 522 O O . LEU A 1 70 ? 0.947 19.982 9.404 1.00 94.25 70 LEU A O 1
ATOM 526 N N . SER A 1 71 ? -0.599 21.567 9.826 1.00 93.94 71 SER A N 1
ATOM 527 C CA . SER A 1 71 ? -0.744 21.219 11.243 1.00 93.94 71 SER A CA 1
ATOM 528 C C . SER A 1 71 ? -1.314 19.808 11.387 1.00 93.94 71 SER A C 1
ATOM 530 O O . SER A 1 71 ? -2.335 19.469 10.782 1.00 93.94 71 SER A O 1
ATOM 532 N N . ASN A 1 72 ? -0.664 18.997 12.221 1.00 95.19 72 ASN A N 1
ATOM 533 C CA . ASN A 1 72 ? -1.145 17.671 12.598 1.00 95.19 72 ASN A CA 1
ATOM 534 C C . ASN A 1 72 ? -1.869 17.669 13.956 1.00 95.19 72 ASN A C 1
ATOM 536 O O . ASN A 1 72 ? -2.025 16.618 14.574 1.00 95.19 72 ASN A O 1
ATOM 540 N N . GLU A 1 73 ? -2.319 18.834 14.425 1.00 94.19 73 GLU A N 1
ATOM 541 C CA . GLU A 1 73 ? -3.221 18.922 15.572 1.00 94.19 73 GLU A CA 1
ATOM 542 C C . GLU A 1 73 ? -4.460 18.044 15.337 1.00 94.19 73 GLU A C 1
ATOM 544 O O . GLU A 1 73 ? -5.031 18.022 14.241 1.00 94.19 73 GLU A O 1
ATOM 549 N N . GLY A 1 74 ? -4.823 17.242 16.342 1.00 92.75 74 GLY A N 1
ATOM 550 C CA . GLY A 1 74 ? -5.918 16.277 16.229 1.00 92.75 74 GLY A CA 1
ATOM 551 C C . GLY A 1 74 ? -5.734 15.237 15.114 1.00 92.75 74 GLY A C 1
ATOM 552 O O . GLY A 1 74 ? -6.723 14.754 14.577 1.00 92.75 74 GLY A O 1
ATOM 553 N N . GLN A 1 75 ? -4.492 14.924 14.716 1.00 89.81 75 GLN A N 1
ATOM 554 C CA . GLN A 1 75 ? -4.161 13.991 13.624 1.00 89.81 75 GLN A CA 1
ATOM 555 C C . GLN A 1 75 ? -4.680 14.410 12.239 1.00 89.81 75 GLN A C 1
ATOM 557 O O . GLN A 1 75 ? -4.695 13.607 11.302 1.00 89.81 75 GLN A O 1
ATOM 562 N N . ARG A 1 76 ? -5.081 15.678 12.068 1.00 91.50 76 ARG A N 1
ATOM 563 C CA . ARG A 1 76 ? -5.735 16.158 10.844 1.00 91.50 76 ARG A CA 1
ATOM 564 C C . ARG A 1 76 ? -4.898 15.924 9.588 1.00 91.50 76 ARG A C 1
ATOM 566 O O . ARG A 1 76 ? -5.425 15.402 8.608 1.00 91.50 76 ARG A O 1
ATOM 573 N N . ALA A 1 77 ? -3.616 16.295 9.610 1.00 92.94 77 ALA A N 1
ATOM 574 C CA . ALA A 1 77 ? -2.714 16.111 8.470 1.00 92.94 77 ALA A CA 1
ATOM 575 C C . ALA A 1 77 ? -2.532 14.625 8.121 1.00 92.94 77 ALA A C 1
ATOM 577 O O . ALA A 1 77 ? -2.501 14.253 6.952 1.00 92.94 77 ALA A O 1
ATOM 578 N N . SER A 1 78 ? -2.491 13.759 9.128 1.00 85.19 78 SER A N 1
ATOM 579 C CA . SER A 1 78 ? -2.386 12.311 8.927 1.00 85.19 78 SER A CA 1
ATOM 580 C C . SER A 1 78 ? -3.639 11.738 8.276 1.00 85.19 78 SER A C 1
ATOM 582 O O . SER A 1 78 ? -3.541 10.987 7.313 1.00 85.19 78 SER A O 1
ATOM 584 N N . ILE A 1 79 ? -4.823 12.145 8.737 1.00 85.81 79 ILE A N 1
ATOM 585 C CA . ILE A 1 79 ? -6.104 11.682 8.188 1.00 85.81 79 ILE A CA 1
ATOM 586 C C . ILE A 1 79 ? -6.235 12.067 6.710 1.00 85.81 79 ILE A C 1
ATOM 588 O O . ILE A 1 79 ? -6.487 11.210 5.864 1.00 85.81 79 ILE A O 1
ATOM 592 N N . ILE A 1 80 ? -6.023 13.343 6.371 1.00 89.50 80 ILE A N 1
ATOM 593 C CA . ILE A 1 80 ? -6.146 13.802 4.977 1.00 89.50 80 ILE A CA 1
ATOM 594 C C . ILE A 1 80 ? -5.075 13.179 4.075 1.00 89.50 80 ILE A C 1
ATOM 596 O O . ILE A 1 80 ? -5.350 12.884 2.913 1.00 89.50 80 ILE A O 1
ATOM 600 N N . GLY A 1 81 ? -3.871 12.943 4.604 1.00 89.06 81 GLY A N 1
ATOM 601 C CA . GLY A 1 81 ? -2.786 12.306 3.870 1.00 89.06 81 GLY A CA 1
ATOM 602 C C . GLY A 1 81 ? -3.073 10.844 3.564 1.00 89.06 81 GLY A C 1
ATOM 603 O O . GLY A 1 81 ? -2.910 10.424 2.421 1.00 89.06 81 GLY A O 1
ATOM 604 N N . ALA A 1 82 ? -3.598 10.100 4.541 1.00 80.94 82 ALA A N 1
ATOM 605 C CA . ALA A 1 82 ? -4.048 8.726 4.347 1.00 80.94 82 ALA A CA 1
ATOM 606 C C . ALA A 1 82 ? -5.185 8.639 3.314 1.00 80.94 82 ALA A C 1
ATOM 608 O O . ALA A 1 82 ? -5.139 7.794 2.421 1.00 80.94 82 ALA A O 1
ATOM 609 N N . ILE A 1 83 ? -6.170 9.547 3.373 1.00 82.50 83 ILE A N 1
ATOM 610 C CA . ILE A 1 83 ? -7.263 9.621 2.387 1.00 82.50 83 ILE A CA 1
ATOM 611 C C . ILE A 1 83 ? -6.712 9.914 0.983 1.00 82.50 83 ILE A C 1
ATOM 613 O O . ILE A 1 83 ? -7.068 9.230 0.023 1.00 82.50 83 ILE A O 1
ATOM 617 N N . SER A 1 84 ? -5.818 10.900 0.858 1.00 88.44 84 SER A N 1
ATOM 618 C CA . SER A 1 84 ? -5.188 11.273 -0.415 1.00 88.44 84 SER A CA 1
ATOM 619 C C . SER A 1 84 ? -4.399 10.108 -1.023 1.00 88.44 84 SER A C 1
ATOM 621 O O . SER A 1 84 ? -4.589 9.767 -2.194 1.00 88.44 84 SER A O 1
ATOM 623 N N . ALA A 1 85 ? -3.586 9.427 -0.211 1.00 83.25 85 ALA A N 1
ATOM 624 C CA . ALA A 1 85 ? -2.842 8.243 -0.623 1.00 83.25 85 ALA A CA 1
ATOM 625 C C . ALA A 1 85 ? -3.774 7.098 -1.048 1.00 83.25 85 ALA A C 1
ATOM 627 O O . ALA A 1 85 ? -3.571 6.506 -2.106 1.00 83.25 85 ALA A O 1
ATOM 628 N N . ALA A 1 86 ? -4.837 6.822 -0.287 1.00 78.19 86 ALA A N 1
ATOM 629 C CA . ALA A 1 86 ? -5.814 5.791 -0.629 1.00 78.19 86 ALA A CA 1
ATOM 630 C C . ALA A 1 86 ? -6.506 6.077 -1.971 1.00 78.19 86 ALA A C 1
ATOM 632 O O . ALA A 1 86 ? -6.687 5.168 -2.783 1.00 78.19 86 ALA A O 1
ATOM 633 N N . HIS A 1 87 ? -6.860 7.338 -2.242 1.00 81.69 87 HIS A N 1
ATOM 634 C CA . HIS A 1 87 ? -7.369 7.726 -3.554 1.00 81.69 87 HIS A CA 1
ATOM 635 C C . HIS A 1 87 ? -6.328 7.499 -4.645 1.00 81.69 87 HIS A C 1
ATOM 637 O O . HIS A 1 87 ? -6.675 6.895 -5.656 1.00 81.69 87 HIS A O 1
ATOM 643 N N . HIS A 1 88 ? -5.075 7.916 -4.452 1.00 86.75 88 HIS A N 1
ATOM 644 C CA . HIS A 1 88 ? -4.006 7.677 -5.426 1.00 86.75 88 HIS A CA 1
ATOM 645 C C . HIS A 1 88 ? -3.878 6.186 -5.759 1.00 86.75 88 HIS A C 1
ATOM 647 O O . HIS A 1 88 ? -4.051 5.816 -6.918 1.00 86.75 88 HIS A O 1
ATOM 653 N N . VAL A 1 89 ? -3.713 5.323 -4.746 1.00 84.38 89 VAL A N 1
ATOM 654 C CA . VAL A 1 89 ? -3.624 3.859 -4.914 1.00 84.38 89 VAL A CA 1
ATOM 655 C C . VAL A 1 89 ? -4.830 3.318 -5.687 1.00 84.38 89 VAL A C 1
ATOM 657 O O . VAL A 1 89 ? -4.658 2.574 -6.649 1.00 84.38 89 VAL A O 1
ATOM 660 N N . ARG A 1 90 ? -6.059 3.712 -5.324 1.00 80.06 90 ARG A N 1
ATOM 661 C CA . ARG A 1 90 ? -7.281 3.245 -6.006 1.00 80.06 90 ARG A CA 1
ATOM 662 C C . ARG A 1 90 ? -7.339 3.631 -7.483 1.00 80.06 90 ARG A C 1
ATOM 664 O O . ARG A 1 90 ? -7.919 2.872 -8.259 1.00 80.06 90 ARG A O 1
ATOM 671 N N . HIS A 1 91 ? -6.786 4.784 -7.857 1.00 84.62 91 HIS A N 1
ATOM 672 C CA . HIS A 1 91 ? -6.748 5.225 -9.250 1.00 84.62 91 HIS A CA 1
ATOM 673 C C . HIS A 1 91 ? -5.662 4.498 -10.039 1.00 84.62 91 HIS A C 1
ATOM 675 O O . HIS A 1 91 ? -5.946 4.004 -11.124 1.00 84.62 91 HIS A O 1
ATOM 681 N N . VAL A 1 92 ? -4.444 4.393 -9.499 1.00 84.94 92 VAL A N 1
ATOM 682 C CA . VAL A 1 92 ? -3.303 3.895 -10.283 1.00 84.94 92 VAL A CA 1
ATOM 683 C C . VAL A 1 92 ? -3.152 2.375 -10.251 1.00 84.94 92 VAL A C 1
ATOM 685 O O . VAL A 1 92 ? -2.685 1.806 -11.229 1.00 84.94 92 VAL A O 1
ATOM 688 N N . ALA A 1 93 ? -3.587 1.678 -9.194 1.00 81.31 93 ALA A N 1
ATOM 689 C CA . ALA A 1 93 ? -3.340 0.235 -9.044 1.00 81.31 93 ALA A CA 1
ATOM 690 C C . ALA A 1 93 ? -3.922 -0.622 -10.185 1.00 81.31 93 ALA A C 1
ATOM 692 O O . ALA A 1 93 ? -3.403 -1.697 -10.477 1.00 81.31 93 ALA A O 1
ATOM 693 N N . LYS A 1 94 ? -4.985 -0.151 -10.850 1.00 78.25 94 LYS A N 1
ATOM 694 C CA . LYS A 1 94 ? -5.552 -0.821 -12.030 1.00 78.25 94 LYS A CA 1
ATOM 695 C C . LYS A 1 94 ? -4.637 -0.729 -13.249 1.00 78.25 94 LYS A C 1
ATOM 697 O O . LYS A 1 94 ? -4.518 -1.706 -13.980 1.00 78.25 94 LYS A O 1
ATOM 702 N N . GLU A 1 95 ? -3.976 0.411 -13.425 1.00 83.94 95 GLU A N 1
ATOM 703 C CA . GLU A 1 95 ? -3.068 0.681 -14.545 1.00 83.94 95 GLU A CA 1
ATOM 704 C C . GLU A 1 95 ? -1.765 -0.117 -14.428 1.00 83.94 95 GLU A C 1
ATOM 706 O O . GLU A 1 95 ? -1.179 -0.504 -15.433 1.00 83.94 95 GLU A O 1
ATOM 711 N N . TYR A 1 96 ? -1.350 -0.454 -13.203 1.00 77.25 96 TYR A N 1
ATOM 712 C CA . TYR A 1 96 ? -0.230 -1.369 -12.963 1.00 77.25 96 TYR A CA 1
ATOM 713 C C . TYR A 1 96 ? -0.546 -2.829 -13.314 1.00 77.25 96 TYR A C 1
ATOM 715 O O . TYR A 1 96 ? 0.337 -3.673 -13.211 1.00 77.25 96 TYR A O 1
ATOM 723 N N . GLY A 1 97 ? -1.777 -3.153 -13.729 1.00 68.56 97 GLY A N 1
ATOM 724 C CA . GLY A 1 97 ? -2.137 -4.515 -14.112 1.00 68.56 97 GLY A CA 1
ATOM 725 C C . GLY A 1 97 ? -2.008 -5.505 -12.955 1.00 68.56 97 GLY A C 1
ATOM 726 O O . GLY A 1 97 ? -1.690 -6.666 -13.177 1.00 68.56 97 GLY A O 1
ATOM 727 N N . MET A 1 98 ? -2.229 -5.061 -11.715 1.00 62.69 98 MET A N 1
ATOM 728 C CA . MET A 1 98 ? -2.257 -5.966 -10.568 1.00 62.69 98 MET A CA 1
ATOM 729 C C . MET A 1 98 ? -3.527 -6.827 -10.648 1.00 62.69 98 MET A C 1
ATOM 731 O O . MET A 1 98 ? -4.630 -6.360 -10.334 1.00 62.69 98 MET A O 1
ATOM 735 N N . TYR A 1 99 ? -3.374 -8.059 -11.143 1.00 60.16 99 TYR A N 1
ATOM 736 C CA . TYR A 1 99 ? -4.436 -9.053 -11.318 1.00 60.16 99 TYR A CA 1
ATOM 737 C C . TYR A 1 99 ? -4.284 -10.165 -10.293 1.00 60.16 99 TYR A C 1
ATOM 739 O O . TYR A 1 99 ? -3.391 -10.987 -10.435 1.00 60.16 99 TYR A O 1
ATOM 747 N N . PHE A 1 100 ? -5.212 -10.263 -9.343 1.00 52.53 100 PHE A N 1
ATOM 748 C CA . PHE A 1 100 ? -5.206 -11.350 -8.363 1.00 52.53 100 PHE A CA 1
ATOM 749 C C . PHE A 1 100 ? -5.028 -12.737 -9.016 1.00 52.53 100 PHE A C 1
ATOM 751 O O . PHE A 1 100 ? -4.096 -13.441 -8.666 1.00 52.53 100 PHE A O 1
ATOM 758 N N . ASP A 1 101 ? -5.820 -13.076 -10.041 1.00 52.28 101 ASP A N 1
ATOM 759 C CA . ASP A 1 101 ? -5.766 -14.400 -10.692 1.00 52.28 101 ASP A CA 1
ATOM 760 C C . ASP A 1 101 ? -4.439 -14.677 -11.423 1.00 52.28 101 ASP A C 1
ATOM 762 O O . ASP A 1 101 ? -3.881 -15.759 -11.296 1.00 52.28 101 ASP A O 1
ATOM 766 N N . GLY A 1 102 ? -3.901 -13.688 -12.149 1.00 53.56 102 GLY A N 1
ATOM 767 C CA . GLY A 1 102 ? -2.626 -13.847 -12.865 1.00 53.56 102 GLY A CA 1
ATOM 768 C C . GLY A 1 102 ? -1.406 -13.854 -11.940 1.00 53.56 102 GLY A C 1
ATOM 769 O O . GLY A 1 102 ? -0.317 -14.230 -12.360 1.00 53.56 102 GLY A O 1
ATOM 770 N N . MET A 1 103 ? -1.590 -13.417 -10.695 1.00 54.66 103 MET A N 1
ATOM 771 C CA . MET A 1 103 ? -0.564 -13.441 -9.660 1.00 54.66 103 MET A CA 1
ATOM 772 C C . MET A 1 103 ? -0.531 -14.798 -8.950 1.00 54.66 103 MET A C 1
ATOM 774 O O . MET A 1 103 ? 0.549 -15.249 -8.604 1.00 54.66 103 MET A O 1
ATOM 778 N N . LEU A 1 104 ? -1.672 -15.493 -8.817 1.00 57.34 104 LEU A N 1
ATOM 779 C CA . LEU A 1 104 ? -1.707 -16.882 -8.329 1.00 57.34 104 LEU A CA 1
ATOM 780 C C . LEU A 1 104 ? -0.987 -17.829 -9.295 1.00 57.34 104 LEU A C 1
ATOM 782 O O . LEU A 1 104 ? -0.107 -18.568 -8.875 1.00 57.34 104 LEU A O 1
ATOM 786 N N . GLU A 1 105 ? -1.304 -17.743 -10.593 1.00 58.72 105 GLU A N 1
ATOM 787 C CA . GLU A 1 105 ? -0.648 -18.555 -11.632 1.00 58.72 105 GLU A CA 1
ATOM 788 C C . GLU A 1 105 ? 0.871 -18.312 -11.667 1.00 58.72 105 GLU A C 1
ATOM 790 O O . GLU A 1 105 ? 1.659 -19.240 -11.821 1.00 58.72 105 GLU A O 1
ATOM 795 N N . ALA A 1 106 ? 1.302 -17.062 -11.486 1.00 57.94 106 ALA A N 1
ATOM 796 C CA . ALA A 1 106 ? 2.717 -16.712 -11.479 1.00 57.94 106 ALA A CA 1
ATOM 797 C C . ALA A 1 106 ? 3.456 -17.136 -10.205 1.00 57.94 106 ALA A C 1
ATOM 799 O O . ALA A 1 106 ? 4.624 -17.516 -10.275 1.00 57.94 106 ALA A O 1
ATOM 800 N N . ASP A 1 107 ? 2.792 -17.059 -9.054 1.00 56.12 107 ASP A N 1
ATOM 801 C CA . ASP A 1 107 ? 3.336 -17.528 -7.783 1.00 56.12 107 ASP A CA 1
ATOM 802 C C . ASP A 1 107 ? 3.470 -19.059 -7.782 1.00 56.12 107 ASP A C 1
ATOM 804 O O . ASP A 1 107 ? 4.502 -19.586 -7.375 1.00 56.12 107 ASP A O 1
ATOM 808 N N . GLU A 1 108 ? 2.505 -19.781 -8.366 1.00 60.00 108 GLU A N 1
ATOM 809 C CA . GLU A 1 108 ? 2.614 -21.223 -8.629 1.00 60.00 108 GLU A CA 1
ATOM 810 C C . GLU A 1 108 ? 3.810 -21.543 -9.549 1.00 60.00 108 GLU A C 1
ATOM 812 O O . GLU A 1 108 ? 4.610 -22.429 -9.239 1.00 60.00 108 GLU A O 1
ATOM 817 N N . GLU A 1 109 ? 3.995 -20.798 -10.647 1.00 62.34 109 GLU A N 1
ATOM 818 C CA . GLU A 1 109 ? 5.158 -20.945 -11.538 1.00 62.34 109 GLU A CA 1
ATOM 819 C C . GLU A 1 109 ? 6.494 -20.668 -10.823 1.00 62.34 109 GLU A C 1
ATOM 821 O O . GLU A 1 109 ? 7.486 -21.364 -11.071 1.00 62.34 109 GLU A O 1
ATOM 826 N N . TYR A 1 110 ? 6.536 -19.664 -9.943 1.00 56.19 110 TYR A N 1
ATOM 827 C CA . TYR A 1 110 ? 7.724 -19.305 -9.170 1.00 56.19 110 TYR A CA 1
ATOM 828 C C . TYR A 1 110 ? 8.049 -20.362 -8.108 1.00 56.19 110 TYR A C 1
ATOM 830 O O . TYR A 1 110 ? 9.203 -20.793 -8.006 1.00 56.19 110 TYR A O 1
ATOM 838 N N . PHE A 1 111 ? 7.037 -20.834 -7.375 1.00 51.59 111 PHE A N 1
ATOM 839 C CA . PHE A 1 111 ? 7.156 -21.871 -6.352 1.00 51.59 111 PHE A CA 1
ATOM 840 C C . PHE A 1 111 ? 7.640 -23.200 -6.943 1.00 51.59 111 PHE A C 1
ATOM 842 O O . PHE A 1 111 ? 8.531 -23.835 -6.379 1.00 51.59 111 PHE A O 1
ATOM 849 N N . VAL A 1 112 ? 7.138 -23.590 -8.122 1.00 61.84 112 VAL A N 1
ATOM 850 C CA . VAL A 1 112 ? 7.606 -24.783 -8.854 1.00 61.84 112 VAL A CA 1
ATOM 851 C C . VAL A 1 112 ? 9.104 -24.711 -9.170 1.00 61.84 112 VAL A C 1
ATOM 853 O O . VAL A 1 112 ? 9.782 -25.738 -9.174 1.00 61.84 112 VAL A O 1
ATOM 856 N N . GLN A 1 113 ? 9.631 -23.515 -9.434 1.00 59.56 113 GLN A N 1
ATOM 857 C CA . GLN A 1 113 ? 11.033 -23.326 -9.809 1.00 59.56 113 GLN A CA 1
ATOM 858 C C . GLN A 1 113 ? 11.978 -23.205 -8.607 1.00 59.56 113 GLN A C 1
ATOM 860 O O . GLN A 1 113 ? 13.122 -23.646 -8.705 1.00 59.56 113 GLN A O 1
ATOM 865 N N . HIS A 1 114 ? 11.526 -22.617 -7.497 1.00 56.16 114 HIS A N 1
ATOM 866 C CA . HIS A 1 114 ? 12.412 -22.213 -6.397 1.00 56.16 114 HIS A CA 1
ATOM 867 C C . HIS A 1 114 ? 12.163 -22.975 -5.090 1.00 56.16 114 HIS A C 1
ATOM 869 O O . HIS A 1 114 ? 13.042 -23.002 -4.236 1.00 56.16 114 HIS A O 1
ATOM 875 N N . GLY A 1 115 ? 11.013 -23.642 -4.936 1.00 48.84 115 GLY A N 1
ATOM 876 C CA . GLY A 1 115 ? 10.701 -24.479 -3.773 1.00 48.84 115 GLY A CA 1
ATOM 877 C C . GLY A 1 115 ? 10.561 -23.729 -2.443 1.00 48.84 115 GLY A C 1
ATOM 878 O O . GLY A 1 115 ? 10.388 -24.371 -1.408 1.00 48.84 115 GLY A O 1
ATOM 879 N N . GLU A 1 116 ? 10.624 -22.396 -2.454 1.00 40.00 116 GLU A N 1
ATOM 880 C CA . GLU A 1 116 ? 10.471 -21.544 -1.279 1.00 40.00 116 GLU A CA 1
ATOM 881 C C . GLU A 1 116 ? 9.711 -20.247 -1.622 1.00 40.00 116 GLU A C 1
ATOM 883 O O . GLU A 1 116 ? 9.947 -19.650 -2.676 1.00 40.00 116 GLU A O 1
ATOM 888 N N . PRO A 1 117 ? 8.795 -19.797 -0.750 1.00 37.06 117 PRO A N 1
ATOM 889 C CA . PRO A 1 117 ? 8.128 -18.510 -0.888 1.00 37.06 117 PRO A CA 1
ATOM 890 C C . PRO A 1 117 ? 8.875 -17.370 -0.175 1.00 37.06 117 PRO A C 1
ATOM 892 O O . PRO A 1 117 ? 9.600 -17.574 0.799 1.00 37.06 117 PRO A O 1
ATOM 895 N N . PHE A 1 118 ? 8.687 -16.138 -0.661 1.00 34.38 118 PHE A N 1
ATOM 896 C CA . PHE A 1 118 ? 9.523 -14.988 -0.306 1.00 34.38 118 PHE A CA 1
ATOM 897 C C . PHE A 1 118 ? 8.932 -14.135 0.844 1.00 34.38 118 PHE A C 1
ATOM 899 O O . PHE A 1 118 ? 7.904 -13.480 0.692 1.00 34.38 118 PHE A O 1
ATOM 906 N N . VAL A 1 119 ? 9.696 -14.064 1.944 1.00 29.59 119 VAL A N 1
ATOM 907 C CA . VAL A 1 119 ? 9.632 -13.151 3.115 1.00 29.59 119 VAL A CA 1
ATOM 908 C C . VAL A 1 119 ? 8.670 -13.505 4.261 1.00 29.59 119 VAL A C 1
ATOM 910 O O . VAL A 1 119 ? 7.500 -13.802 4.084 1.00 29.59 119 VAL A O 1
ATOM 913 N N . GLN A 1 120 ? 9.211 -13.380 5.477 1.00 30.14 120 GLN A N 1
ATOM 914 C CA . GLN A 1 120 ? 8.614 -13.597 6.795 1.00 30.14 120 GLN A CA 1
ATOM 915 C C . GLN A 1 120 ? 8.595 -12.264 7.572 1.00 30.14 120 GLN A C 1
ATOM 917 O O . GLN A 1 120 ? 9.559 -11.501 7.494 1.00 30.14 120 GLN A O 1
ATOM 922 N N . LEU A 1 121 ? 7.531 -11.988 8.339 1.00 28.94 121 LEU A N 1
ATOM 923 C CA . LEU A 1 121 ? 7.448 -10.843 9.259 1.00 28.94 121 LEU A CA 1
ATOM 924 C C . LEU A 1 121 ? 7.178 -11.312 10.691 1.00 28.94 121 LEU A C 1
ATOM 926 O O . LEU A 1 121 ? 6.296 -12.134 10.931 1.00 28.94 121 LEU A O 1
ATOM 930 N N . ASP A 1 122 ? 7.959 -10.755 11.612 1.00 29.97 122 ASP A N 1
ATOM 931 C CA . ASP A 1 122 ? 7.875 -10.933 13.059 1.00 29.97 122 ASP A CA 1
ATOM 932 C C . ASP A 1 122 ? 7.095 -9.760 13.674 1.00 29.97 122 ASP A C 1
ATOM 934 O O . ASP A 1 122 ? 7.323 -8.600 13.322 1.00 29.97 122 ASP A O 1
ATOM 938 N N . LEU A 1 123 ? 6.139 -10.068 14.549 1.00 31.09 123 LEU A N 1
ATOM 939 C CA . LEU A 1 123 ? 5.236 -9.109 15.184 1.00 31.09 123 LEU A CA 1
ATOM 940 C C . LEU A 1 123 ? 5.043 -9.500 16.652 1.00 31.09 123 LEU A C 1
ATOM 942 O O . LEU A 1 123 ? 4.058 -10.145 17.013 1.00 31.09 123 LEU A O 1
ATOM 946 N N . SER A 1 124 ? 5.970 -9.080 17.510 1.00 40.34 124 SER A N 1
ATOM 947 C CA . SER A 1 124 ? 5.785 -9.139 18.960 1.00 40.34 124 SER A CA 1
ATOM 948 C C . SER A 1 124 ? 6.306 -7.870 19.632 1.00 40.34 124 SER A C 1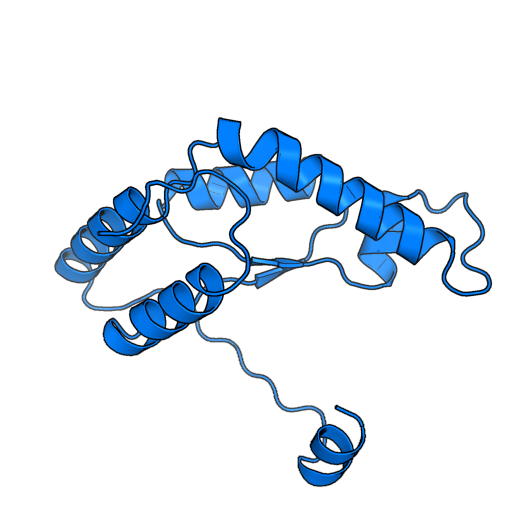
ATOM 950 O O . SER A 1 124 ? 7.500 -7.760 19.897 1.00 40.34 124 SER A O 1
ATOM 952 N N . GLU A 1 125 ? 5.414 -6.928 19.943 1.00 45.62 125 GLU A N 1
ATOM 953 C CA . GLU A 1 125 ? 5.747 -5.828 20.866 1.00 45.62 125 GLU A CA 1
ATOM 954 C C . GLU A 1 125 ? 4.743 -5.644 22.021 1.00 45.62 125 GLU A C 1
ATOM 956 O O . GLU A 1 125 ? 5.067 -4.928 22.958 1.00 45.62 125 GLU A O 1
ATOM 961 N N . GLU A 1 126 ? 3.588 -6.330 22.061 1.00 49.00 126 GLU A N 1
ATOM 962 C CA . GLU A 1 126 ? 2.564 -6.085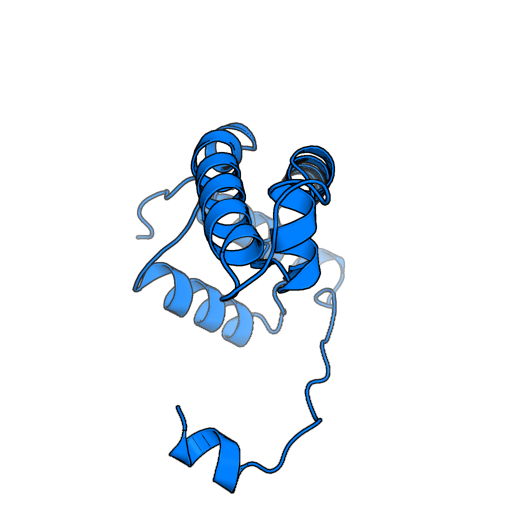 23.101 1.00 49.00 126 GLU A CA 1
ATOM 963 C C . GLU A 1 126 ? 1.909 -7.367 23.648 1.00 49.00 126 GLU A C 1
ATOM 965 O O . GLU A 1 126 ? 1.865 -8.410 22.985 1.00 49.00 126 GLU A O 1
ATOM 970 N N . SER A 1 127 ? 1.375 -7.287 24.874 1.00 56.50 127 SER A N 1
ATOM 971 C CA . SER A 1 127 ? 0.713 -8.411 25.545 1.00 56.50 127 SER A CA 1
ATOM 972 C C . SER A 1 127 ? -0.637 -8.756 24.895 1.00 56.50 127 SER A C 1
ATOM 974 O O . SER A 1 127 ? -1.415 -7.889 24.492 1.00 56.50 127 SER A O 1
ATOM 976 N N . LYS A 1 128 ? -0.927 -10.058 24.775 1.00 54.84 128 LYS A N 1
ATOM 977 C CA . LYS A 1 128 ? -2.090 -10.580 24.036 1.00 54.84 128 LYS A CA 1
ATOM 978 C C . LYS A 1 128 ? -3.436 -10.117 24.611 1.00 54.84 128 LYS A C 1
ATOM 980 O O . LYS A 1 128 ? -4.386 -9.932 23.854 1.00 54.84 128 LYS A O 1
ATOM 985 N N . ASP A 1 129 ? -3.513 -9.927 25.924 1.00 62.78 129 ASP A N 1
ATOM 986 C CA . ASP A 1 129 ? -4.779 -9.732 26.635 1.00 62.78 129 ASP A CA 1
ATOM 987 C C . ASP A 1 129 ? -5.284 -8.281 26.568 1.00 62.78 129 ASP A C 1
ATOM 989 O O . ASP A 1 129 ? -6.485 -8.056 26.422 1.00 62.78 129 ASP A O 1
ATOM 993 N N . GLU A 1 130 ? -4.386 -7.291 26.588 1.00 53.91 130 GLU A N 1
ATOM 994 C CA . GLU A 1 130 ? -4.755 -5.874 26.427 1.00 53.91 130 GLU A CA 1
ATOM 995 C C . GLU A 1 130 ? -5.156 -5.545 24.984 1.00 53.91 130 GLU A C 1
ATOM 997 O O . GLU A 1 130 ? -6.096 -4.784 24.755 1.00 53.91 130 GLU A O 1
ATOM 1002 N N . ASN A 1 131 ? -4.500 -6.173 24.005 1.00 48.22 131 ASN A N 1
ATOM 1003 C CA . ASN A 1 131 ? -4.785 -5.962 22.587 1.00 48.22 131 ASN A CA 1
ATOM 1004 C C . ASN A 1 131 ? -6.191 -6.469 22.202 1.00 48.22 131 ASN A C 1
ATOM 1006 O O . ASN A 1 131 ? -6.947 -5.770 21.530 1.00 48.22 131 ASN A O 1
ATOM 1010 N N . ILE A 1 132 ? -6.584 -7.652 22.697 1.00 51.72 132 ILE A N 1
ATOM 1011 C CA . ILE A 1 132 ? -7.902 -8.250 22.415 1.00 51.72 132 ILE A CA 1
ATOM 1012 C C . ILE A 1 132 ? -9.050 -7.455 23.059 1.00 51.72 132 ILE A C 1
ATOM 1014 O O . ILE A 1 132 ? -10.147 -7.449 22.518 1.00 51.72 132 ILE A O 1
ATOM 1018 N N . ALA A 1 133 ? -8.828 -6.785 24.194 1.00 44.66 133 ALA A N 1
ATOM 1019 C CA . ALA A 1 133 ? -9.879 -6.030 24.884 1.00 44.66 133 ALA A CA 1
ATOM 1020 C C . ALA A 1 133 ? -10.225 -4.683 24.219 1.00 44.66 133 ALA A C 1
ATOM 1022 O O . ALA A 1 133 ? -11.318 -4.158 24.431 1.00 44.66 133 ALA A O 1
ATOM 1023 N N . ILE A 1 134 ? -9.285 -4.107 23.465 1.00 45.00 134 ILE A N 1
ATOM 1024 C CA . ILE A 1 134 ? -9.436 -2.806 22.793 1.00 45.00 134 ILE A CA 1
ATOM 1025 C C . ILE A 1 134 ? -9.966 -2.970 21.359 1.00 45.00 134 ILE A C 1
ATOM 1027 O O . ILE A 1 134 ? -10.633 -2.064 20.852 1.00 45.00 134 ILE A O 1
ATOM 1031 N N . CYS A 1 135 ? -9.650 -4.097 20.716 1.00 34.66 135 CYS A N 1
ATOM 1032 C CA . CYS A 1 135 ? -10.064 -4.451 19.356 1.00 34.66 135 CYS A CA 1
ATOM 1033 C C . CYS A 1 135 ? -11.518 -4.945 19.286 1.00 34.66 135 CYS A C 1
ATOM 1035 O O . CYS A 1 135 ? -12.191 -4.601 18.286 1.00 34.66 135 CYS A O 1
#